Protein AF-A0A6I1NK87-F1 (afdb_monomer_lite)

Structure (mmCIF, N/CA/C/O backbone):
data_AF-A0A6I1NK87-F1
#
_entry.id   AF-A0A6I1NK87-F1
#
loop_
_atom_site.group_PDB
_atom_site.id
_atom_site.type_symbol
_atom_site.label_atom_id
_atom_site.label_alt_id
_atom_site.label_comp_id
_atom_site.label_asym_id
_atom_site.label_entity_id
_atom_site.label_seq_id
_atom_site.pdbx_PDB_ins_code
_atom_site.Cartn_x
_atom_site.Cartn_y
_atom_site.Cartn_z
_atom_site.occupancy
_atom_site.B_iso_or_equiv
_atom_site.auth_seq_id
_atom_site.auth_comp_id
_atom_site.auth_asym_id
_atom_site.auth_atom_id
_atom_site.pdbx_PDB_model_num
ATOM 1 N N . MET A 1 1 ? 30.654 2.046 -11.467 1.00 46.47 1 MET A N 1
ATOM 2 C CA . MET A 1 1 ? 29.501 2.729 -10.837 1.00 46.47 1 MET A CA 1
ATOM 3 C C . MET A 1 1 ? 28.282 1.846 -11.045 1.00 46.47 1 MET A C 1
ATOM 5 O O . MET A 1 1 ? 27.980 1.582 -12.192 1.00 46.47 1 MET A O 1
ATOM 9 N N . SER A 1 2 ? 27.550 1.325 -10.073 1.00 50.81 2 SER A N 1
ATOM 10 C CA . SER A 1 2 ? 27.730 1.136 -8.636 1.00 50.81 2 SER A CA 1
ATOM 11 C C . SER A 1 2 ? 26.569 0.210 -8.252 1.00 50.81 2 SER A C 1
ATOM 13 O O . SER A 1 2 ? 25.430 0.658 -8.196 1.00 50.81 2 SER A O 1
ATOM 15 N N . GLU A 1 3 ? 26.836 -1.073 -8.008 1.00 52.75 3 GLU A N 1
ATOM 16 C CA . GLU A 1 3 ? 25.827 -2.029 -7.512 1.00 52.75 3 GLU A CA 1
ATOM 17 C C . GLU A 1 3 ? 25.288 -1.617 -6.122 1.00 52.75 3 GLU A C 1
ATOM 19 O O . GLU A 1 3 ? 24.203 -2.020 -5.711 1.00 52.75 3 GLU A O 1
ATOM 24 N N . LYS A 1 4 ? 26.034 -0.756 -5.410 1.00 50.66 4 LYS A N 1
ATOM 25 C CA . LYS A 1 4 ? 25.593 -0.063 -4.193 1.00 50.66 4 LYS A CA 1
ATOM 26 C C . LYS A 1 4 ? 24.575 1.045 -4.473 1.00 50.66 4 LYS A C 1
ATOM 28 O O . LYS A 1 4 ? 23.621 1.164 -3.720 1.00 50.66 4 LYS A O 1
ATOM 33 N N . ALA A 1 5 ? 24.728 1.809 -5.556 1.00 50.41 5 ALA A N 1
ATOM 34 C CA . ALA A 1 5 ? 23.795 2.890 -5.880 1.00 50.41 5 ALA A CA 1
ATOM 35 C C . ALA A 1 5 ? 22.419 2.349 -6.289 1.00 50.41 5 ALA A C 1
ATOM 37 O O . ALA A 1 5 ? 21.415 2.911 -5.878 1.00 50.41 5 ALA A O 1
ATOM 38 N N . ASP A 1 6 ? 22.357 1.224 -7.012 1.00 51.78 6 ASP A N 1
ATOM 39 C CA . ASP A 1 6 ? 21.079 0.551 -7.291 1.00 51.78 6 ASP A CA 1
ATOM 40 C C . ASP A 1 6 ? 20.431 -0.022 -6.016 1.00 51.78 6 ASP A C 1
ATOM 42 O O . ASP A 1 6 ? 19.206 -0.079 -5.924 1.00 51.78 6 ASP A O 1
ATOM 46 N N . ARG A 1 7 ? 21.230 -0.412 -5.009 1.00 52.59 7 ARG A N 1
ATOM 47 C CA . ARG A 1 7 ? 20.740 -0.926 -3.718 1.00 52.59 7 ARG A CA 1
ATOM 48 C C . ARG A 1 7 ? 20.200 0.176 -2.799 1.00 52.59 7 ARG A C 1
ATOM 50 O O . ARG A 1 7 ? 19.131 -0.007 -2.216 1.00 52.59 7 ARG A O 1
ATOM 57 N N . ASP A 1 8 ? 20.881 1.316 -2.719 1.00 50.56 8 ASP A N 1
ATOM 58 C CA . ASP A 1 8 ? 20.406 2.481 -1.958 1.00 50.56 8 ASP A CA 1
ATOM 59 C C . ASP A 1 8 ? 19.178 3.112 -2.631 1.00 50.56 8 ASP A C 1
ATOM 61 O O . ASP A 1 8 ? 18.182 3.390 -1.961 1.00 50.56 8 ASP A O 1
ATOM 65 N N . PHE A 1 9 ? 19.166 3.189 -3.970 1.00 52.81 9 PHE A N 1
ATOM 66 C CA . PHE A 1 9 ? 17.990 3.621 -4.731 1.00 52.81 9 PHE A CA 1
ATOM 67 C C . PHE A 1 9 ? 16.808 2.660 -4.546 1.00 52.81 9 PHE A C 1
ATOM 69 O O . PHE A 1 9 ? 15.667 3.093 -4.486 1.00 52.81 9 PHE A O 1
ATOM 76 N N . ASN A 1 10 ? 17.030 1.352 -4.408 1.00 56.78 10 ASN A N 1
ATOM 77 C CA . ASN A 1 10 ? 15.918 0.439 -4.139 1.00 56.78 10 ASN A CA 1
ATOM 78 C C . ASN A 1 10 ? 15.383 0.559 -2.711 1.00 56.78 10 ASN A C 1
ATOM 80 O O . ASN A 1 10 ? 14.205 0.304 -2.509 1.00 56.78 10 ASN A O 1
ATOM 84 N N . THR A 1 11 ? 16.209 0.927 -1.732 1.00 58.59 11 THR A N 1
ATOM 85 C CA . THR A 1 11 ? 15.808 0.913 -0.317 1.00 58.59 11 THR A CA 1
ATOM 86 C C . THR A 1 11 ? 15.122 2.218 0.082 1.00 58.59 11 THR A C 1
ATOM 88 O O . THR A 1 11 ? 14.012 2.182 0.613 1.00 58.59 11 THR A O 1
ATOM 91 N N . GLU A 1 12 ? 15.703 3.374 -0.255 1.00 60.03 12 GLU A N 1
ATOM 92 C CA . GLU A 1 12 ? 15.069 4.675 0.003 1.00 60.03 12 GLU A CA 1
ATOM 93 C C . GLU A 1 12 ? 13.746 4.808 -0.757 1.00 60.03 12 GLU A C 1
ATOM 95 O O . GLU A 1 12 ? 12.721 5.154 -0.167 1.00 60.03 12 GLU A O 1
ATOM 100 N N . TYR A 1 13 ? 13.710 4.430 -2.039 1.00 64.81 13 TYR A N 1
ATOM 101 C CA . TYR A 1 13 ? 12.498 4.578 -2.846 1.00 64.81 13 TYR A CA 1
ATOM 102 C C . TYR A 1 13 ? 11.392 3.587 -2.468 1.00 64.81 13 TYR A C 1
ATOM 104 O O . TYR A 1 13 ? 10.242 3.856 -2.795 1.00 64.81 13 TYR A O 1
ATOM 112 N N . PHE A 1 14 ? 11.679 2.483 -1.768 1.00 67.94 14 PHE A N 1
ATOM 113 C CA . PHE A 1 14 ? 10.632 1.587 -1.248 1.00 67.94 14 PHE A CA 1
ATOM 114 C C . PHE A 1 14 ? 10.100 2.009 0.121 1.00 67.94 14 PHE A C 1
ATOM 116 O O . PHE A 1 14 ? 8.929 1.773 0.425 1.00 67.94 14 PHE A O 1
ATOM 123 N N . ILE A 1 15 ? 10.942 2.636 0.946 1.00 76.31 15 ILE A N 1
ATOM 124 C CA . ILE A 1 15 ? 10.572 3.055 2.300 1.00 76.31 15 ILE A CA 1
ATOM 125 C C . ILE A 1 15 ? 9.607 4.245 2.262 1.00 76.31 15 ILE A C 1
ATOM 127 O O . ILE A 1 15 ? 8.616 4.236 2.994 1.00 76.31 15 ILE A O 1
ATOM 131 N N . TYR A 1 16 ? 9.829 5.237 1.390 1.00 81.62 16 TYR A N 1
ATOM 132 C CA . TYR A 1 16 ? 8.951 6.415 1.317 1.00 81.62 16 TYR A CA 1
ATOM 133 C C . TYR A 1 16 ? 7.487 6.092 0.969 1.00 81.62 16 TYR A C 1
ATOM 135 O O . TYR A 1 16 ? 6.602 6.561 1.687 1.00 81.62 16 TYR A O 1
ATOM 143 N N . PRO A 1 17 ? 7.178 5.286 -0.067 1.00 82.06 17 PRO A N 1
ATOM 144 C CA . PRO A 1 17 ? 5.806 4.889 -0.358 1.00 82.06 17 PRO A CA 1
ATOM 145 C C . PRO A 1 17 ? 5.194 4.085 0.784 1.00 82.06 17 PRO A C 1
ATOM 147 O O . PRO A 1 17 ? 4.027 4.281 1.103 1.00 82.06 17 PRO A O 1
ATOM 150 N N . LEU A 1 18 ? 5.970 3.210 1.428 1.00 83.44 18 LEU A N 1
ATOM 151 C CA . LEU A 1 18 ? 5.484 2.402 2.542 1.00 83.44 18 LEU A CA 1
ATOM 152 C C . LEU A 1 18 ? 5.074 3.284 3.731 1.00 83.44 18 LEU A C 1
ATOM 154 O O . LEU A 1 18 ? 3.968 3.134 4.252 1.00 83.44 18 LEU A O 1
ATOM 158 N N . LEU A 1 19 ? 5.910 4.261 4.094 1.00 83.81 19 LEU A N 1
ATOM 159 C CA . LEU A 1 19 ? 5.584 5.294 5.084 1.00 83.81 19 LEU A CA 1
ATOM 160 C C . LEU A 1 19 ? 4.361 6.120 4.675 1.00 83.81 19 LEU A C 1
ATOM 162 O O . LEU A 1 19 ? 3.489 6.360 5.507 1.00 83.81 19 LEU A O 1
ATOM 166 N N . LEU A 1 20 ? 4.261 6.511 3.402 1.00 87.69 20 LEU A N 1
ATOM 167 C CA . LEU A 1 20 ? 3.097 7.224 2.875 1.00 87.69 20 LEU A CA 1
ATOM 168 C C . LEU A 1 20 ? 1.812 6.403 3.062 1.00 87.69 20 LEU A C 1
ATOM 170 O O . LEU A 1 20 ? 0.805 6.942 3.513 1.00 87.69 20 LEU A O 1
ATOM 174 N N . GLY A 1 21 ? 1.857 5.099 2.788 1.00 85.12 21 GLY A N 1
ATOM 175 C CA . GLY A 1 21 ? 0.742 4.179 3.011 1.00 85.12 21 GLY A CA 1
ATOM 176 C C . GLY A 1 21 ? 0.278 4.137 4.467 1.00 85.12 21 GLY A C 1
ATOM 177 O O . GLY A 1 21 ? -0.918 4.240 4.746 1.00 85.12 21 GLY A O 1
ATOM 178 N N . VAL A 1 22 ? 1.229 4.056 5.403 1.00 86.81 22 VAL A N 1
ATOM 179 C CA . VAL A 1 22 ? 0.945 4.094 6.847 1.00 86.81 22 VAL A CA 1
ATOM 180 C C . VAL A 1 22 ? 0.364 5.450 7.259 1.00 86.81 22 VAL A C 1
ATOM 182 O O . VAL A 1 22 ? -0.614 5.499 8.003 1.00 86.81 22 VAL A O 1
ATOM 185 N N . LEU A 1 23 ? 0.915 6.559 6.759 1.00 89.06 23 LEU A N 1
ATOM 186 C CA . LEU A 1 23 ? 0.416 7.906 7.054 1.00 89.06 23 LEU A CA 1
ATOM 187 C C . LEU A 1 23 ? -1.012 8.115 6.548 1.00 89.06 23 LEU A C 1
ATOM 189 O O . LEU A 1 23 ? -1.836 8.668 7.273 1.00 89.06 23 LEU A O 1
ATOM 193 N N . VAL A 1 24 ? -1.328 7.637 5.343 1.00 89.06 24 VAL A N 1
ATOM 194 C CA . VAL A 1 24 ? -2.692 7.678 4.795 1.00 89.06 24 VAL A CA 1
ATOM 195 C C . VAL A 1 24 ? -3.645 6.866 5.669 1.00 89.06 24 VAL A C 1
ATOM 197 O O . VAL A 1 24 ? -4.733 7.342 5.990 1.00 89.06 24 VAL A O 1
ATOM 200 N N . PHE A 1 25 ? -3.231 5.679 6.119 1.00 87.81 25 PHE A N 1
ATOM 201 C CA . PHE A 1 25 ? -4.010 4.888 7.071 1.00 87.81 25 PHE A CA 1
ATOM 202 C C . PHE A 1 25 ? -4.283 5.659 8.370 1.00 87.81 25 PHE A C 1
ATOM 204 O O . PHE A 1 25 ? -5.437 5.764 8.793 1.00 87.81 25 PHE A O 1
ATOM 211 N N . LEU A 1 26 ? -3.246 6.247 8.975 1.00 86.75 26 LEU A N 1
ATOM 212 C CA . LEU A 1 26 ? -3.380 7.042 10.196 1.00 86.75 26 LEU A CA 1
ATOM 213 C C . LEU A 1 26 ? -4.295 8.254 9.980 1.00 86.75 26 LEU A C 1
ATOM 215 O O . LEU A 1 26 ? -5.161 8.515 10.811 1.00 86.75 26 LEU A O 1
ATOM 219 N N . ALA A 1 27 ? -4.167 8.957 8.855 1.00 89.31 27 ALA A N 1
ATOM 220 C CA . ALA A 1 27 ? -5.025 10.089 8.526 1.00 89.31 27 ALA A CA 1
ATOM 221 C C . ALA A 1 27 ? -6.497 9.664 8.406 1.00 89.31 27 ALA A C 1
ATOM 223 O O . ALA A 1 27 ? -7.372 10.266 9.023 1.00 89.31 27 ALA A O 1
ATOM 224 N N . ILE A 1 28 ? -6.786 8.580 7.685 1.00 86.88 28 ILE A N 1
ATOM 225 C CA . ILE A 1 28 ? -8.161 8.087 7.535 1.00 86.88 28 ILE A CA 1
ATOM 226 C C . ILE A 1 28 ? -8.726 7.632 8.889 1.00 86.88 28 ILE A C 1
ATOM 228 O O . ILE A 1 28 ? -9.888 7.899 9.201 1.00 86.88 28 ILE A O 1
ATOM 232 N N . LYS A 1 29 ? -7.915 6.988 9.734 1.00 84.31 29 LYS A N 1
ATOM 233 C CA . LYS A 1 29 ? -8.382 6.514 11.039 1.00 84.31 29 LYS A CA 1
ATOM 234 C C . LYS A 1 29 ? -8.613 7.652 12.032 1.00 84.31 29 LYS A C 1
ATOM 236 O O . LYS A 1 29 ? -9.657 7.685 12.677 1.00 84.31 29 LYS A O 1
ATOM 241 N N . TYR A 1 30 ? -7.642 8.549 12.177 1.00 87.19 30 TYR A N 1
ATOM 242 C CA . TYR A 1 30 ? -7.614 9.534 13.261 1.00 87.19 30 TYR A CA 1
ATOM 243 C C . TYR A 1 30 ? -8.145 10.909 12.856 1.00 87.19 30 TYR A C 1
ATOM 245 O O . TYR A 1 30 ? -8.740 11.581 13.691 1.00 87.19 30 TYR A O 1
ATOM 253 N N . VAL A 1 31 ? -7.971 11.325 11.598 1.00 90.00 31 VAL A N 1
ATOM 254 C CA . VAL A 1 31 ? -8.473 12.622 11.113 1.00 90.00 31 VAL A CA 1
ATOM 255 C C . VAL A 1 31 ? -9.903 12.483 10.602 1.00 90.00 31 VAL A C 1
ATOM 257 O O . VAL A 1 31 ? -10.760 13.281 10.963 1.00 90.00 31 VAL A O 1
ATOM 260 N N . LEU A 1 32 ? -10.181 11.452 9.797 1.00 87.06 32 LEU A N 1
ATOM 261 C CA . LEU A 1 32 ? -11.528 11.217 9.256 1.00 87.06 32 LEU A CA 1
ATOM 262 C C . LEU A 1 32 ? -12.421 10.381 10.187 1.00 87.06 32 LEU A C 1
ATOM 264 O O . LEU A 1 32 ? -13.612 10.243 9.921 1.00 87.06 32 LEU A O 1
ATOM 268 N N . GLY A 1 33 ? -11.870 9.821 11.270 1.00 84.56 33 GLY A N 1
ATOM 269 C CA . GLY A 1 33 ? -12.643 9.091 12.280 1.00 84.56 33 GLY A CA 1
ATOM 270 C C . GLY A 1 33 ? -13.306 7.812 11.761 1.00 84.56 33 GLY A C 1
ATOM 271 O O . GLY A 1 33 ? -14.338 7.392 12.285 1.00 84.56 33 GLY A O 1
ATOM 272 N N . VAL A 1 34 ? -12.753 7.197 10.713 1.00 86.31 34 VAL A N 1
ATOM 273 C CA . VAL A 1 34 ? -13.369 6.029 10.077 1.00 86.31 34 VAL A CA 1
ATOM 274 C C . VAL A 1 34 ? -13.382 4.825 11.035 1.00 86.31 34 VAL A C 1
ATOM 276 O O . VAL A 1 34 ? -12.412 4.532 11.747 1.00 86.31 34 VAL A O 1
ATOM 279 N N . LYS A 1 35 ? -14.515 4.116 11.075 1.00 85.00 35 LYS A N 1
ATOM 280 C CA . LYS A 1 35 ? -14.724 2.944 11.942 1.00 85.00 35 LYS A CA 1
ATOM 281 C C . LYS A 1 35 ? -13.885 1.746 11.499 1.00 85.00 35 LYS A C 1
ATOM 283 O O . LYS A 1 35 ? -13.556 1.613 10.324 1.00 85.00 35 LYS A O 1
ATOM 288 N N . ASP A 1 36 ? -13.568 0.861 12.442 1.00 80.31 36 ASP A N 1
ATOM 289 C CA . ASP A 1 36 ? -12.745 -0.329 12.184 1.00 80.31 36 ASP A CA 1
ATOM 290 C C . ASP A 1 36 ? -13.379 -1.291 11.166 1.00 80.31 36 ASP A C 1
ATOM 292 O O . ASP A 1 36 ? -12.661 -1.817 10.320 1.00 80.31 36 ASP A O 1
ATOM 296 N N . ASP A 1 37 ? -14.711 -1.403 11.132 1.00 81.31 37 ASP A N 1
ATOM 297 C CA . ASP A 1 37 ? -15.450 -2.242 10.170 1.00 81.31 37 ASP A CA 1
ATOM 298 C C . ASP A 1 37 ? -15.116 -1.922 8.705 1.00 81.31 37 ASP A C 1
ATOM 300 O O . ASP A 1 37 ? -15.015 -2.814 7.860 1.00 81.31 37 ASP A O 1
ATOM 304 N N . PHE A 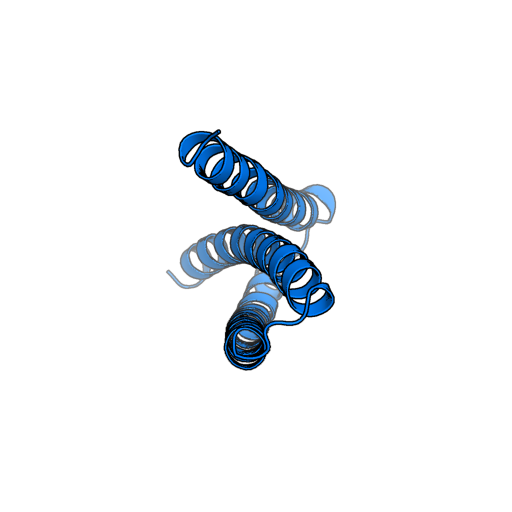1 38 ? -14.886 -0.641 8.401 1.00 82.69 38 PHE A N 1
ATOM 305 C CA . PHE A 1 38 ? -14.479 -0.213 7.067 1.00 82.69 38 PHE A CA 1
ATOM 306 C C . PHE A 1 38 ? -13.100 -0.771 6.704 1.00 82.69 38 PHE A C 1
ATOM 308 O O . PHE A 1 38 ? -12.917 -1.306 5.613 1.00 82.69 38 PHE A O 1
ATOM 315 N N . PHE A 1 39 ? -12.133 -0.697 7.622 1.00 80.12 39 PHE A N 1
ATOM 316 C CA . PHE A 1 39 ? -10.780 -1.204 7.387 1.00 80.12 39 PHE A CA 1
ATOM 317 C C . PHE A 1 39 ? -10.751 -2.728 7.245 1.00 80.12 39 PHE A C 1
ATOM 319 O O . PHE A 1 39 ? -9.972 -3.245 6.447 1.00 80.12 39 PHE A O 1
ATOM 326 N N . ILE A 1 40 ? -11.629 -3.441 7.955 1.00 79.94 40 ILE A N 1
ATOM 327 C CA . ILE A 1 40 ? -11.797 -4.894 7.819 1.00 79.94 40 ILE A CA 1
ATOM 328 C C . ILE A 1 40 ? -12.306 -5.253 6.416 1.00 79.94 40 ILE A C 1
ATOM 330 O O . ILE A 1 40 ? -11.733 -6.123 5.754 1.00 79.94 40 ILE A O 1
ATOM 334 N N . GLY A 1 41 ? -13.339 -4.557 5.928 1.00 81.31 41 GLY A N 1
ATOM 335 C CA . GLY A 1 41 ? -13.852 -4.762 4.571 1.00 81.31 41 GLY A CA 1
ATOM 336 C C . GLY A 1 41 ? -12.801 -4.440 3.506 1.00 81.31 41 GLY A C 1
ATOM 337 O O . GLY A 1 41 ? -12.537 -5.237 2.605 1.00 81.31 41 GLY A O 1
ATOM 338 N N . VAL A 1 42 ? -12.132 -3.295 3.649 1.00 82.25 42 VAL A N 1
ATOM 339 C CA . VAL A 1 42 ? -11.107 -2.834 2.704 1.00 82.25 42 VAL A CA 1
ATOM 340 C C . VAL A 1 42 ? -9.871 -3.743 2.712 1.00 82.25 42 VAL A C 1
ATOM 342 O O . VAL A 1 42 ? -9.298 -3.972 1.648 1.00 82.25 42 VAL A O 1
ATOM 345 N N . TYR A 1 43 ? -9.504 -4.351 3.846 1.00 80.62 43 TYR A N 1
ATOM 346 C CA . TYR A 1 43 ? -8.400 -5.315 3.940 1.00 80.62 43 TYR A CA 1
ATOM 347 C C . TYR A 1 43 ? -8.577 -6.523 3.004 1.00 80.62 43 TYR A C 1
ATOM 349 O O . TYR A 1 43 ? -7.643 -6.882 2.282 1.00 80.62 43 TYR A O 1
ATOM 357 N N . LEU A 1 44 ? -9.772 -7.126 2.966 1.00 76.69 44 LEU A N 1
ATOM 358 C CA . LEU A 1 44 ? -10.068 -8.267 2.088 1.00 76.69 44 LEU A CA 1
ATOM 359 C C . LEU A 1 44 ? -9.922 -7.897 0.606 1.00 76.69 44 LEU A C 1
ATOM 361 O O . LEU A 1 44 ? -9.302 -8.638 -0.162 1.00 76.69 44 LEU A O 1
ATOM 365 N N . HIS A 1 45 ? -10.436 -6.729 0.218 1.00 80.75 45 HIS A N 1
ATOM 366 C CA . HIS A 1 45 ? -10.333 -6.237 -1.155 1.00 80.75 45 HIS A CA 1
ATOM 367 C C . HIS A 1 45 ? -8.890 -5.884 -1.535 1.00 80.75 45 HIS A C 1
ATOM 369 O O . HIS A 1 45 ? -8.408 -6.316 -2.583 1.00 80.75 45 HIS A O 1
ATOM 375 N N . LEU A 1 46 ? -8.174 -5.160 -0.672 1.00 79.75 46 LEU A N 1
ATOM 376 C CA . LEU A 1 46 ? -6.778 -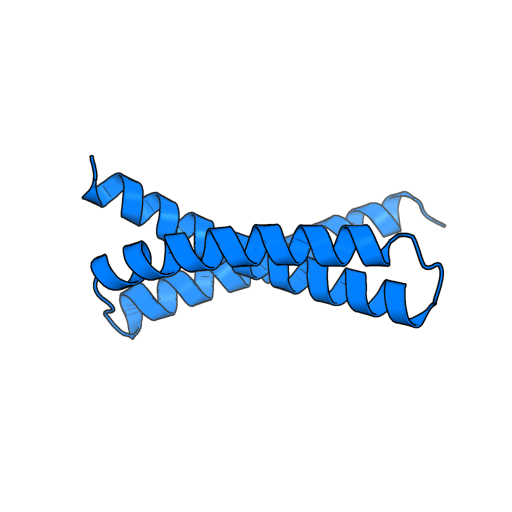4.776 -0.894 1.00 79.75 46 LEU A CA 1
ATOM 377 C C . LEU A 1 46 ? -5.858 -5.983 -1.021 1.00 79.75 46 LEU A C 1
ATOM 379 O O . LEU A 1 46 ? -4.988 -5.988 -1.889 1.00 79.75 46 LEU A O 1
ATOM 383 N N . LYS A 1 47 ? -6.062 -7.022 -0.204 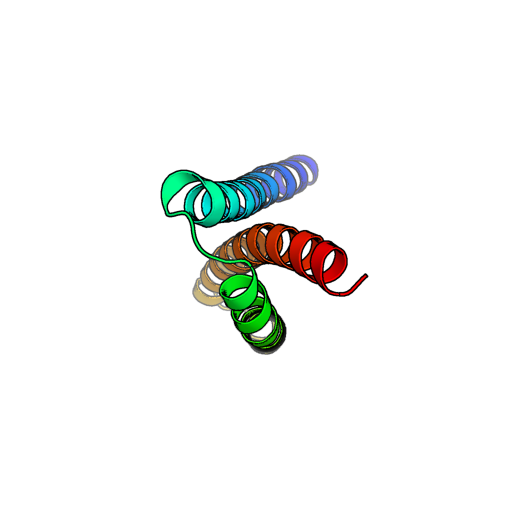1.00 77.81 47 LYS A N 1
ATOM 384 C CA . LYS A 1 47 ? -5.301 -8.269 -0.308 1.00 77.81 47 LYS A CA 1
ATOM 385 C C . LYS A 1 47 ? -5.428 -8.857 -1.715 1.00 77.81 47 LYS A C 1
ATOM 387 O O . LYS A 1 47 ? -4.412 -9.127 -2.349 1.00 77.81 47 LYS A O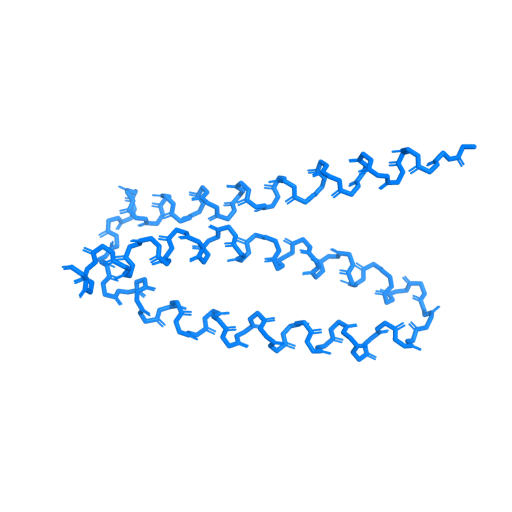 1
ATOM 392 N N . GLY A 1 48 ? -6.655 -8.997 -2.224 1.00 77.81 48 GLY A N 1
ATOM 393 C CA . GLY A 1 48 ? -6.905 -9.500 -3.580 1.00 77.81 48 GLY A CA 1
ATOM 394 C C . GLY A 1 48 ? -6.273 -8.629 -4.671 1.00 77.81 48 GLY A C 1
ATOM 395 O O . GLY A 1 48 ? -5.647 -9.151 -5.594 1.00 77.81 48 GLY A O 1
ATOM 396 N N . TRP A 1 49 ? -6.363 -7.305 -4.526 1.00 78.81 49 TRP A N 1
ATOM 397 C CA . TRP A 1 49 ? -5.753 -6.349 -5.454 1.00 78.81 49 TRP A CA 1
ATOM 398 C C . TRP A 1 49 ? -4.226 -6.432 -5.481 1.00 78.81 49 TRP A C 1
ATOM 400 O O . TRP A 1 49 ? -3.643 -6.428 -6.561 1.00 78.81 49 TRP A O 1
ATOM 410 N N . ILE A 1 50 ? -3.566 -6.572 -4.327 1.00 78.75 50 ILE A N 1
ATOM 411 C CA . ILE A 1 50 ? -2.105 -6.730 -4.261 1.00 78.75 50 ILE A CA 1
ATOM 412 C C . ILE A 1 50 ? -1.670 -8.011 -4.990 1.00 78.75 50 ILE A C 1
ATOM 414 O O . ILE A 1 50 ? -0.725 -7.970 -5.776 1.00 78.75 50 ILE A O 1
ATOM 418 N N . PHE A 1 51 ? -2.375 -9.133 -4.802 1.00 76.06 51 PHE A N 1
ATOM 419 C CA . PHE A 1 51 ? -2.062 -10.379 -5.517 1.00 76.06 51 PHE A CA 1
ATOM 420 C C . PHE A 1 51 ? -2.239 -10.247 -7.033 1.00 76.06 51 PHE A C 1
ATOM 422 O O . PHE A 1 51 ? -1.365 -10.665 -7.795 1.00 76.06 51 PHE A O 1
ATOM 429 N N . PHE A 1 52 ? -3.335 -9.627 -7.474 1.00 78.81 52 PHE A N 1
ATOM 430 C CA . PHE A 1 52 ? -3.580 -9.374 -8.893 1.00 78.81 52 PHE A CA 1
ATOM 431 C C . PHE A 1 52 ? -2.509 -8.458 -9.504 1.00 78.81 52 PHE A C 1
ATOM 433 O O . PHE A 1 52 ? -1.997 -8.714 -10.594 1.00 78.81 52 PHE A O 1
ATOM 440 N N . ASN A 1 53 ? -2.094 -7.440 -8.754 1.00 75.75 53 ASN A N 1
ATOM 441 C CA . ASN A 1 53 ? -1.040 -6.522 -9.154 1.00 75.75 53 ASN A CA 1
ATOM 442 C C . ASN A 1 53 ? 0.321 -7.227 -9.306 1.00 75.75 53 ASN A C 1
ATOM 444 O O . ASN A 1 53 ? 1.029 -7.009 -10.292 1.00 75.75 53 ASN A O 1
ATOM 448 N N . VAL A 1 54 ? 0.691 -8.101 -8.366 1.00 74.12 54 VAL A N 1
ATOM 449 C CA . VAL A 1 54 ? 1.924 -8.902 -8.463 1.00 74.12 54 VAL A CA 1
ATOM 450 C C . VAL A 1 54 ? 1.885 -9.815 -9.691 1.00 74.12 54 VAL A C 1
ATOM 452 O O . VAL A 1 54 ? 2.883 -9.919 -10.406 1.00 74.12 54 VAL A O 1
ATOM 455 N N . PHE A 1 55 ? 0.728 -10.412 -9.992 1.00 78.75 55 PHE A N 1
ATOM 456 C CA . PHE A 1 55 ? 0.543 -11.237 -11.186 1.00 78.75 55 PHE A CA 1
ATOM 457 C C . PHE A 1 55 ? 0.750 -10.439 -12.483 1.00 78.75 55 PHE A C 1
ATOM 459 O O . PHE A 1 55 ? 1.483 -10.882 -13.366 1.00 78.75 55 PHE A O 1
ATOM 466 N N . ILE A 1 56 ? 0.198 -9.224 -12.575 1.00 76.94 56 ILE A N 1
ATOM 467 C CA . ILE A 1 56 ? 0.421 -8.331 -13.724 1.00 76.94 56 ILE A CA 1
ATOM 468 C C . ILE A 1 56 ? 1.908 -7.999 -13.889 1.00 76.94 56 ILE A C 1
ATOM 470 O O . ILE A 1 56 ? 2.434 -8.083 -15.000 1.00 76.94 56 ILE A O 1
ATOM 474 N N . VAL A 1 57 ? 2.606 -7.648 -12.803 1.00 73.50 57 VAL A N 1
ATOM 475 C CA . VAL A 1 57 ? 4.051 -7.358 -12.850 1.00 73.50 57 VAL A CA 1
ATOM 476 C C . VAL A 1 57 ? 4.832 -8.570 -13.343 1.00 73.50 57 VAL A C 1
ATOM 478 O O . VAL A 1 57 ? 5.712 -8.416 -14.190 1.00 73.50 57 VAL A O 1
ATOM 481 N N . TRP A 1 58 ? 4.486 -9.768 -12.873 1.00 73.00 58 TRP A N 1
ATOM 482 C CA . TRP A 1 58 ? 5.117 -11.007 -13.314 1.00 73.00 58 TRP A CA 1
ATOM 483 C C . TRP A 1 58 ? 4.893 -11.269 -14.811 1.00 73.00 58 TRP A C 1
ATOM 485 O O . TRP A 1 58 ? 5.852 -11.545 -15.534 1.00 73.00 58 TRP A O 1
ATOM 495 N N . CYS A 1 59 ? 3.668 -11.076 -15.313 1.00 75.00 59 CYS A N 1
ATOM 496 C CA . CYS A 1 59 ? 3.366 -11.178 -16.744 1.00 75.00 59 CYS A CA 1
ATOM 497 C C . CYS A 1 59 ? 4.118 -10.137 -17.591 1.00 75.00 59 CYS A C 1
ATOM 499 O O . CYS A 1 59 ? 4.474 -10.402 -18.743 1.00 75.00 59 CYS A O 1
ATOM 501 N N . LEU A 1 60 ? 4.356 -8.945 -17.042 1.00 70.44 60 LEU A N 1
ATOM 502 C CA . LEU A 1 60 ? 5.035 -7.853 -17.734 1.00 70.44 60 LEU A CA 1
ATOM 503 C C . LEU A 1 60 ? 6.562 -7.967 -17.680 1.00 70.44 60 LEU A C 1
ATOM 505 O O . LEU A 1 60 ? 7.216 -7.577 -18.644 1.00 70.44 60 LEU A O 1
ATOM 509 N N . MET A 1 61 ? 7.143 -8.556 -16.630 1.00 64.44 61 MET A N 1
ATOM 510 C CA . MET A 1 61 ? 8.594 -8.769 -16.517 1.00 64.44 61 MET A CA 1
ATOM 511 C C . MET A 1 61 ? 9.179 -9.585 -17.682 1.00 64.44 61 MET A C 1
ATOM 513 O O . MET A 1 61 ? 10.336 -9.380 -18.039 1.00 64.44 61 MET A O 1
ATOM 517 N N . GLY A 1 62 ? 8.381 -10.439 -18.334 1.00 64.62 62 GLY A N 1
ATOM 518 C CA . GLY A 1 62 ? 8.794 -11.170 -19.538 1.00 64.62 62 GLY A CA 1
ATOM 519 C C . GLY A 1 62 ? 8.966 -10.306 -20.798 1.00 64.62 62 GLY A C 1
ATOM 520 O O . GLY A 1 62 ? 9.519 -10.774 -21.791 1.00 64.62 62 GLY A O 1
ATOM 521 N N . ARG A 1 63 ? 8.513 -9.043 -20.798 1.00 64.19 63 ARG A N 1
ATOM 522 C CA . ARG A 1 63 ? 8.579 -8.137 -21.956 1.00 64.19 63 ARG A CA 1
ATOM 523 C C . ARG A 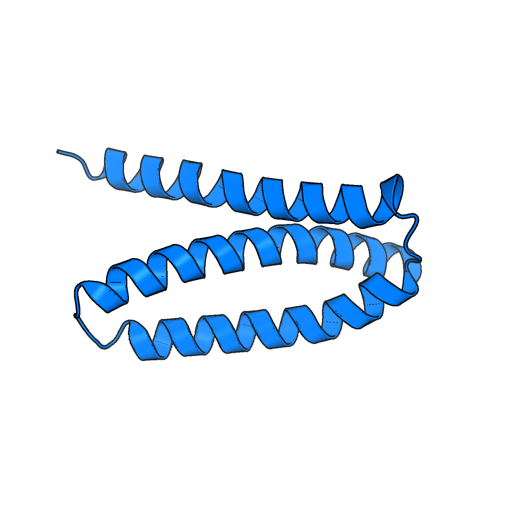1 63 ? 9.623 -7.040 -21.720 1.00 64.19 63 ARG A C 1
ATOM 525 O O . ARG A 1 63 ? 9.361 -6.045 -21.054 1.00 64.19 63 ARG A O 1
ATOM 532 N N . GLY A 1 64 ? 10.807 -7.188 -22.324 1.00 59.97 64 GLY A N 1
ATOM 533 C CA . GLY A 1 64 ? 11.989 -6.314 -22.169 1.00 59.97 64 GLY A CA 1
ATOM 534 C C . GLY A 1 64 ? 11.892 -4.869 -22.707 1.00 59.97 64 GLY A C 1
ATOM 535 O O . GLY A 1 64 ? 12.903 -4.282 -23.095 1.00 59.97 64 GLY A O 1
ATOM 536 N N . GLY A 1 65 ? 10.702 -4.265 -22.751 1.00 73.56 65 GLY A N 1
ATOM 537 C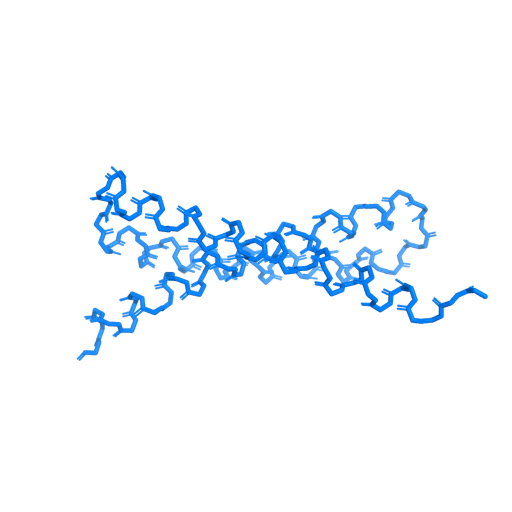 CA . GLY A 1 65 ? 10.496 -2.891 -23.219 1.00 73.56 65 GLY A CA 1
ATOM 538 C C . GLY A 1 65 ? 10.931 -1.831 -22.195 1.00 73.56 65 GLY A C 1
ATOM 539 O O . GLY A 1 65 ? 10.721 -1.979 -20.992 1.00 73.56 65 GLY A O 1
ATOM 540 N N . ARG A 1 66 ? 11.496 -0.702 -22.653 1.00 68.31 66 ARG A N 1
ATOM 541 C CA . ARG A 1 66 ? 11.832 0.443 -21.773 1.00 68.31 66 ARG A CA 1
ATOM 542 C C . ARG A 1 66 ? 10.607 0.987 -21.023 1.00 68.31 66 ARG A C 1
ATOM 544 O O . ARG A 1 66 ? 10.713 1.230 -19.828 1.00 68.31 66 ARG A O 1
ATOM 551 N N . GLY A 1 67 ? 9.445 1.087 -21.677 1.00 69.19 67 GLY A N 1
ATOM 552 C CA . GLY A 1 67 ? 8.189 1.499 -21.029 1.00 69.19 67 GLY A CA 1
ATOM 553 C C . GLY A 1 67 ? 7.715 0.530 -19.939 1.00 69.19 67 GLY A C 1
ATOM 554 O O . GLY A 1 67 ? 7.221 0.960 -18.901 1.00 69.19 67 GLY A O 1
ATOM 555 N N . VAL A 1 68 ? 7.968 -0.769 -20.117 1.00 69.88 68 VAL A N 1
ATOM 556 C CA . VAL A 1 68 ? 7.624 -1.805 -19.134 1.00 69.88 68 VAL A CA 1
ATOM 557 C C . VAL A 1 68 ? 8.443 -1.642 -17.855 1.00 69.88 68 VAL A C 1
ATOM 559 O O . VAL A 1 68 ? 7.901 -1.766 -16.764 1.00 69.88 68 VAL A O 1
ATOM 562 N N . ARG A 1 69 ? 9.726 -1.270 -17.960 1.00 68.88 69 ARG A N 1
ATOM 563 C CA . ARG A 1 69 ? 10.569 -0.997 -16.783 1.00 68.88 69 ARG A CA 1
ATOM 564 C C . ARG A 1 69 ? 10.055 0.176 -15.944 1.00 68.88 69 ARG A C 1
ATOM 566 O O . ARG A 1 69 ? 10.041 0.069 -14.721 1.00 68.88 69 ARG A O 1
ATOM 573 N N . TYR A 1 70 ? 9.616 1.269 -16.572 1.00 71.44 70 TYR A N 1
ATOM 574 C CA . TYR A 1 70 ? 9.012 2.395 -15.844 1.00 71.44 70 TYR A CA 1
ATOM 575 C C . TYR A 1 70 ? 7.677 2.013 -15.213 1.00 71.44 70 TYR A C 1
ATOM 577 O O . TYR A 1 70 ? 7.443 2.341 -14.052 1.00 71.44 70 TYR A O 1
ATOM 585 N N . PHE A 1 71 ? 6.844 1.271 -15.948 1.00 76.00 71 PHE A N 1
ATOM 586 C CA . PHE A 1 71 ? 5.579 0.770 -15.428 1.00 76.00 71 PHE A CA 1
ATOM 587 C C . PHE A 1 71 ? 5.802 -0.113 -14.198 1.00 76.00 71 PHE A C 1
ATOM 589 O O . PHE A 1 71 ? 5.253 0.188 -13.151 1.00 76.00 71 PHE A O 1
ATOM 596 N N . VAL A 1 72 ? 6.681 -1.118 -14.275 1.00 74.00 72 VAL A N 1
ATOM 597 C CA . VAL A 1 72 ? 7.010 -2.017 -13.153 1.00 74.00 72 VAL A CA 1
ATOM 598 C C . VAL A 1 72 ? 7.529 -1.246 -11.937 1.00 74.00 72 VAL A C 1
ATOM 600 O O . VAL A 1 72 ? 7.123 -1.546 -10.819 1.00 74.00 72 VAL A O 1
ATOM 603 N N . ARG A 1 73 ? 8.377 -0.226 -12.135 1.00 74.44 73 ARG A N 1
ATOM 604 C CA . ARG A 1 73 ? 8.873 0.625 -11.039 1.00 74.44 73 ARG A CA 1
ATOM 605 C C . ARG A 1 73 ? 7.749 1.413 -10.373 1.00 74.44 73 ARG A C 1
ATOM 607 O O . ARG A 1 73 ? 7.611 1.345 -9.159 1.00 74.44 73 ARG A O 1
ATOM 614 N N . PHE A 1 74 ? 6.925 2.112 -11.152 1.00 77.62 74 PHE A N 1
ATOM 615 C CA . PHE A 1 74 ? 5.768 2.835 -10.619 1.00 77.62 74 PHE A CA 1
ATOM 616 C C . PHE A 1 74 ? 4.814 1.890 -9.879 1.00 77.62 74 PHE A C 1
ATOM 618 O O . PHE A 1 74 ? 4.361 2.176 -8.775 1.00 77.62 74 PHE A O 1
ATOM 625 N N . TYR A 1 75 ? 4.582 0.713 -10.449 1.00 76.56 75 TYR A N 1
ATOM 626 C CA . TYR A 1 75 ? 3.720 -0.304 -9.869 1.00 76.56 75 TYR A CA 1
ATOM 627 C C . TYR A 1 75 ? 4.268 -0.880 -8.560 1.00 76.56 75 TYR A C 1
ATOM 629 O O . TYR A 1 75 ? 3.510 -1.135 -7.627 1.00 76.56 75 TYR A O 1
ATOM 637 N N . ALA A 1 76 ? 5.586 -1.063 -8.462 1.00 75.06 76 ALA A N 1
ATOM 638 C CA . ALA A 1 76 ? 6.242 -1.485 -7.231 1.00 75.06 76 ALA A CA 1
ATOM 639 C C . ALA A 1 76 ? 6.080 -0.434 -6.121 1.00 75.06 76 ALA A C 1
ATOM 641 O O . ALA A 1 76 ? 5.760 -0.802 -4.994 1.00 75.06 76 ALA A O 1
ATOM 642 N N . LEU A 1 77 ? 6.198 0.859 -6.451 1.00 80.25 77 LEU A N 1
ATOM 643 C CA . LEU A 1 77 ? 5.965 1.957 -5.502 1.00 80.25 77 LEU A CA 1
ATOM 644 C C . LEU A 1 77 ? 4.512 1.986 -5.009 1.00 80.25 77 LEU A C 1
ATOM 646 O O . LEU A 1 77 ? 4.269 2.103 -3.809 1.00 80.25 77 LEU A O 1
ATOM 650 N N . VAL A 1 78 ? 3.543 1.827 -5.916 1.00 81.25 78 VAL A N 1
ATOM 651 C CA . VAL A 1 78 ? 2.117 1.760 -5.554 1.00 81.25 78 VAL A CA 1
ATOM 652 C C . VAL A 1 78 ? 1.847 0.556 -4.653 1.00 81.25 78 VAL A C 1
ATOM 654 O O . VAL A 1 78 ? 1.198 0.703 -3.621 1.00 81.25 78 VAL A O 1
ATOM 657 N N . ASN A 1 79 ? 2.388 -0.621 -4.979 1.00 81.69 79 ASN A N 1
ATOM 658 C CA . ASN A 1 79 ? 2.237 -1.802 -4.129 1.00 81.69 79 ASN A CA 1
ATOM 659 C C . ASN A 1 79 ? 2.905 -1.627 -2.760 1.00 81.69 79 ASN A C 1
ATOM 661 O O . ASN A 1 79 ? 2.334 -2.064 -1.767 1.00 81.69 79 ASN A O 1
ATOM 665 N N . ALA A 1 80 ? 4.060 -0.962 -2.676 1.00 81.81 80 ALA A N 1
ATOM 666 C CA . ALA A 1 80 ? 4.715 -0.658 -1.404 1.00 81.81 80 ALA A CA 1
ATOM 667 C C . ALA A 1 80 ? 3.848 0.252 -0.516 1.00 81.81 80 ALA A C 1
ATOM 669 O O . ALA A 1 80 ? 3.689 -0.016 0.676 1.00 81.81 80 ALA A O 1
ATOM 670 N N . ALA A 1 81 ? 3.217 1.276 -1.101 1.00 82.44 81 ALA A N 1
ATOM 671 C CA . ALA A 1 81 ? 2.274 2.132 -0.384 1.00 82.44 81 ALA A CA 1
ATOM 672 C C . ALA A 1 81 ? 1.010 1.382 0.049 1.00 82.44 81 ALA A C 1
ATOM 674 O O . ALA A 1 81 ? 0.588 1.483 1.202 1.00 82.44 81 ALA A O 1
ATOM 675 N N . LEU A 1 82 ? 0.437 0.565 -0.837 1.00 83.94 82 LEU A N 1
ATOM 676 C CA . LEU A 1 82 ? -0.700 -0.287 -0.491 1.00 83.94 82 LEU A CA 1
ATOM 677 C C . LEU A 1 82 ? -0.341 -1.279 0.619 1.00 83.94 82 LEU A C 1
ATOM 679 O O . LEU A 1 82 ? -1.167 -1.527 1.489 1.00 83.94 82 LEU A O 1
ATOM 683 N N . PHE A 1 83 ? 0.887 -1.799 0.638 1.00 84.69 83 PHE A N 1
ATOM 684 C CA . PHE A 1 83 ? 1.367 -2.693 1.688 1.00 84.69 83 PHE A CA 1
ATOM 685 C C . PHE A 1 83 ? 1.484 -1.984 3.044 1.00 84.69 83 PHE A C 1
ATOM 687 O O . PHE A 1 83 ? 1.052 -2.531 4.058 1.00 84.69 83 PHE A O 1
ATOM 694 N N . GLY A 1 84 ? 1.995 -0.747 3.068 1.00 82.44 84 GLY A N 1
ATOM 695 C CA . GLY A 1 84 ? 2.014 0.090 4.273 1.00 82.44 84 GLY A CA 1
ATOM 696 C C . GLY A 1 84 ? 0.610 0.409 4.802 1.00 82.44 84 GLY A C 1
ATOM 697 O O . GLY A 1 84 ? 0.371 0.381 6.005 1.00 82.44 84 GLY A O 1
ATOM 698 N N . PHE A 1 85 ? -0.352 0.640 3.910 1.00 85.31 85 PHE A N 1
ATOM 699 C CA . PHE A 1 85 ? -1.752 0.822 4.299 1.00 85.31 85 PHE A CA 1
ATOM 700 C C . PHE A 1 85 ? -2.385 -0.487 4.811 1.00 85.31 85 PHE A C 1
ATOM 702 O O . PHE A 1 85 ? -3.093 -0.505 5.823 1.00 85.31 85 PHE A O 1
ATOM 709 N N . LEU A 1 86 ? -2.104 -1.604 4.133 1.00 86.50 86 LEU A N 1
ATOM 710 C CA . LEU A 1 86 ? -2.614 -2.932 4.469 1.00 86.50 86 LEU A CA 1
ATOM 711 C C . LEU A 1 86 ? -2.109 -3.406 5.836 1.00 86.50 86 LEU A C 1
ATOM 713 O O . LEU A 1 86 ? -2.877 -4.014 6.576 1.00 86.50 86 LEU A O 1
ATOM 717 N N . SER A 1 87 ? -0.854 -3.123 6.195 1.00 85.44 87 SER A N 1
ATOM 718 C CA . SER A 1 87 ? -0.307 -3.494 7.505 1.00 85.44 87 SER A CA 1
ATOM 719 C C . SER A 1 87 ? -1.045 -2.789 8.650 1.00 85.44 87 SER A C 1
ATOM 721 O O . SER A 1 87 ? -1.394 -3.439 9.635 1.00 85.44 87 SER A O 1
ATOM 723 N N . GLY A 1 88 ? -1.397 -1.508 8.489 1.00 82.25 88 GLY A N 1
ATOM 724 C CA . GLY A 1 88 ? -2.251 -0.780 9.435 1.00 82.25 88 GLY A CA 1
ATOM 725 C C . GLY A 1 88 ? -3.650 -1.395 9.564 1.00 82.25 88 GLY A C 1
ATOM 726 O O . GLY A 1 88 ? -4.145 -1.602 10.675 1.00 82.25 88 GLY A O 1
ATOM 727 N N . CYS A 1 89 ? -4.256 -1.774 8.434 1.00 83.81 89 CYS A N 1
ATOM 728 C CA . CYS A 1 89 ? -5.546 -2.470 8.422 1.00 83.81 89 CYS A CA 1
ATOM 729 C C . CYS A 1 89 ? -5.465 -3.849 9.094 1.00 83.81 89 CYS A C 1
ATOM 731 O O . CYS A 1 89 ? -6.367 -4.220 9.836 1.00 83.81 89 CYS A O 1
ATOM 733 N N . PHE A 1 90 ? -4.380 -4.594 8.871 1.00 83.00 90 PHE A N 1
ATOM 734 C CA . PHE A 1 90 ? -4.159 -5.921 9.445 1.00 83.00 90 PHE A CA 1
ATOM 735 C C . PHE A 1 90 ? -4.017 -5.879 10.968 1.00 83.00 90 PHE A C 1
ATOM 737 O O . PHE A 1 90 ? -4.642 -6.678 11.661 1.00 83.00 90 PHE A O 1
ATOM 744 N N . VAL A 1 91 ? -3.254 -4.918 11.501 1.00 83.56 91 VAL A N 1
ATOM 745 C CA . VAL A 1 91 ? -3.119 -4.723 12.955 1.00 83.56 91 VAL A CA 1
ATOM 746 C C . VAL A 1 91 ? -4.478 -4.424 13.589 1.00 83.56 91 VAL A C 1
ATOM 748 O O . VAL A 1 91 ? -4.803 -4.977 14.639 1.00 83.56 91 VAL A O 1
ATOM 751 N N . ARG A 1 92 ? -5.309 -3.601 12.936 1.00 81.62 92 ARG A N 1
ATOM 752 C CA . ARG A 1 92 ? -6.679 -3.339 13.402 1.00 81.62 92 ARG A CA 1
ATOM 753 C C . ARG A 1 92 ? -7.587 -4.554 13.289 1.00 81.62 92 ARG A C 1
ATOM 755 O O . ARG A 1 92 ? -8.315 -4.825 14.232 1.00 81.62 92 ARG A O 1
ATOM 762 N N . TYR A 1 93 ? -7.509 -5.299 12.190 1.00 79.62 93 TYR A N 1
ATOM 763 C CA . TYR A 1 93 ? -8.256 -6.540 12.016 1.00 79.62 93 TYR A CA 1
ATOM 764 C C . TYR A 1 93 ? -7.954 -7.533 13.144 1.00 79.62 93 TYR A C 1
ATOM 766 O O . TYR A 1 93 ? -8.881 -7.998 13.799 1.00 79.62 93 TYR A O 1
ATOM 774 N N . ILE A 1 94 ? -6.672 -7.787 13.440 1.00 80.25 94 ILE A N 1
ATOM 775 C CA . ILE A 1 94 ? -6.278 -8.656 14.560 1.00 80.25 94 ILE A CA 1
ATOM 776 C C . ILE A 1 94 ? -6.805 -8.107 15.887 1.00 80.25 94 ILE A C 1
ATOM 778 O O . ILE A 1 94 ? -7.356 -8.866 16.669 1.00 80.25 94 ILE A O 1
ATOM 782 N N . SER A 1 95 ? -6.673 -6.802 16.133 1.00 80.25 95 SER A N 1
ATOM 783 C CA . SER A 1 95 ? -7.123 -6.181 17.386 1.00 80.25 95 SER A CA 1
ATOM 784 C C . SER A 1 95 ? -8.638 -6.233 17.615 1.00 80.25 95 SER A C 1
ATOM 786 O O . SER A 1 95 ? -9.063 -5.993 18.739 1.00 80.25 95 SER A O 1
ATOM 788 N N . VAL A 1 96 ? -9.445 -6.427 16.569 1.00 77.19 96 VAL A N 1
ATOM 789 C CA . VAL A 1 96 ? -10.913 -6.512 16.669 1.00 77.19 96 VAL A CA 1
ATOM 790 C C . VAL A 1 96 ? -11.386 -7.966 16.712 1.00 77.19 96 VAL A C 1
ATOM 792 O O . VAL A 1 96 ? -12.390 -8.263 17.349 1.00 77.19 96 VAL A O 1
ATOM 795 N N . VAL A 1 97 ? -10.690 -8.863 16.009 1.00 74.81 97 VAL A N 1
ATOM 796 C CA . VAL A 1 97 ? -11.048 -10.289 15.908 1.00 74.81 97 VAL A CA 1
ATOM 797 C C . VAL A 1 97 ? -10.549 -11.105 17.105 1.00 74.81 97 VAL A C 1
ATOM 799 O O . VAL A 1 97 ? -11.112 -12.163 17.385 1.00 74.81 97 VAL A O 1
ATOM 802 N N . ASN A 1 98 ? -9.504 -10.634 17.787 1.00 60.34 98 ASN A N 1
ATOM 803 C CA . ASN A 1 98 ? -8.890 -11.271 18.951 1.00 60.34 98 ASN A CA 1
ATOM 804 C C . ASN A 1 98 ? -9.310 -10.574 20.246 1.00 60.34 98 ASN A C 1
ATOM 806 O O . ASN A 1 98 ? -9.581 -11.294 21.229 1.00 60.34 98 ASN A O 1
#

Foldseek 3Di:
DDPVVVVVVVPVLLVVLLVLLLVVLCCCCPVVVDDLVVLLVVLVVLVVVLVVLVVVLVVLVVPPDPVSVVVNSVSSSNSSSSVSNNVSSVVSVVVVVD

Sequence (98 aa):
MSEKADRDFNTEYFIYPLLLGVLVFLAIKYVLGVKDDFFIGVYLHLKGWIFFNVFIVWCLMGRGGRGVRYFVRFYALVNAALFGFLSGCFVRYISVVN

pLDDT: mean 75.81, std 10.76, range [46.47, 90.0]

Radius of gyration: 15.94 Å; chains: 1; bounding box: 45×24×42 Å

Secondary structure (DSSP, 8-state):
--HHHHHHHHHHHHHHHHHHHHHHHHIIIIIS---HHHHHHHHHHHHHHHHHHHHHHHHHHTS--HHHHHHHHHHHHHHHHHHHHHHHHHHHHHHHH-